Protein AF-A0ABC8USQ3-F1 (afdb_monomer)

pLDDT: mean 74.83, std 13.56, range [36.5, 95.25]

Structure (mmCIF, N/CA/C/O backbone):
data_AF-A0ABC8USQ3-F1
#
_entry.id   AF-A0ABC8USQ3-F1
#
loop_
_atom_site.group_PDB
_atom_site.id
_atom_site.type_symbol
_atom_site.label_atom_id
_atom_site.label_alt_id
_atom_site.label_comp_id
_atom_site.label_asym_id
_atom_site.label_entity_id
_atom_site.label_seq_id
_atom_site.pdbx_PDB_ins_code
_atom_site.Cartn_x
_atom_site.Cartn_y
_atom_site.Cartn_z
_atom_site.occupancy
_atom_site.B_iso_or_equiv
_atom_site.auth_seq_id
_atom_site.auth_comp_id
_atom_site.auth_asym_id
_atom_site.auth_atom_id
_atom_site.pdbx_PDB_model_num
ATOM 1 N N . MET A 1 1 ? -17.408 -17.010 -14.402 1.00 37.25 1 MET A N 1
ATOM 2 C CA . MET A 1 1 ? -16.359 -16.936 -13.357 1.00 37.25 1 MET A CA 1
ATOM 3 C C . MET A 1 1 ? -16.856 -16.012 -12.258 1.00 37.25 1 MET A C 1
ATOM 5 O O . MET A 1 1 ? -17.216 -14.886 -12.565 1.00 37.25 1 MET A O 1
ATOM 9 N N . ALA A 1 2 ? -16.998 -16.518 -11.031 1.00 36.50 2 ALA A N 1
ATOM 10 C CA . ALA A 1 2 ? -17.621 -15.799 -9.919 1.00 36.50 2 ALA A CA 1
ATOM 11 C C . ALA A 1 2 ? -16.866 -14.503 -9.577 1.00 36.50 2 ALA A C 1
ATOM 13 O O . ALA A 1 2 ? -15.639 -14.504 -9.490 1.00 36.50 2 ALA A O 1
ATOM 14 N N . ALA A 1 3 ? -17.597 -13.410 -9.357 1.00 47.47 3 ALA A N 1
ATOM 15 C CA . ALA A 1 3 ? -17.043 -12.182 -8.803 1.00 47.47 3 ALA A CA 1
ATOM 16 C C . ALA A 1 3 ? -16.636 -12.439 -7.340 1.00 47.47 3 ALA A C 1
ATOM 18 O O . ALA A 1 3 ? -17.467 -12.483 -6.434 1.00 47.47 3 ALA A O 1
ATOM 19 N N . VAL A 1 4 ? -15.344 -12.679 -7.118 1.00 49.16 4 VAL A N 1
ATOM 20 C CA . VAL A 1 4 ? -14.766 -12.938 -5.796 1.00 49.16 4 VAL A CA 1
ATOM 21 C C . VAL A 1 4 ? -14.684 -11.612 -5.036 1.00 49.16 4 VAL A C 1
ATOM 23 O O . VAL A 1 4 ? -13.856 -10.763 -5.354 1.00 49.16 4 VAL A O 1
ATOM 26 N N . GLY A 1 5 ? -15.532 -11.429 -4.017 1.00 62.84 5 GLY A N 1
ATOM 27 C CA . GLY A 1 5 ? -15.567 -10.263 -3.115 1.00 62.84 5 GLY A CA 1
ATOM 28 C C . GLY A 1 5 ? -14.323 -10.121 -2.220 1.00 62.84 5 GLY A C 1
ATOM 29 O O . GLY A 1 5 ? -14.411 -10.128 -0.990 1.00 62.84 5 GLY A O 1
ATOM 30 N N . GLY A 1 6 ? -13.147 -10.038 -2.832 1.00 71.25 6 GLY A N 1
ATOM 31 C CA . GLY A 1 6 ? -11.829 -9.941 -2.208 1.00 71.25 6 GLY A CA 1
ATOM 32 C C . GLY A 1 6 ? -10.887 -9.004 -2.958 1.00 71.25 6 GLY A C 1
ATOM 33 O O . GLY A 1 6 ? -10.013 -8.409 -2.340 1.00 71.25 6 GLY A O 1
ATOM 34 N N . THR A 1 7 ? -11.093 -8.812 -4.257 1.00 78.06 7 THR A N 1
ATOM 35 C CA . THR A 1 7 ? -10.186 -8.011 -5.078 1.00 78.06 7 THR A CA 1
ATOM 36 C C . THR A 1 7 ? -10.599 -6.542 -5.092 1.00 78.06 7 THR A C 1
ATOM 38 O O . THR A 1 7 ? -11.769 -6.233 -5.314 1.00 78.06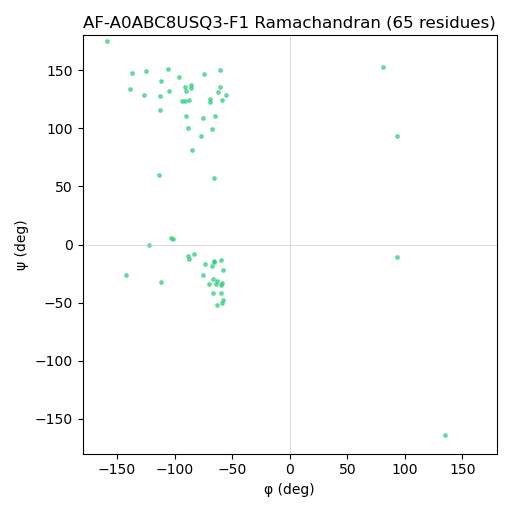 7 THR A O 1
ATOM 41 N N . VAL A 1 8 ? -9.650 -5.633 -4.869 1.00 79.94 8 VAL A N 1
ATOM 42 C CA . VAL A 1 8 ? -9.848 -4.182 -5.013 1.00 79.94 8 VAL A CA 1
ATOM 43 C C . VAL A 1 8 ? -8.807 -3.595 -5.963 1.00 79.94 8 VAL A C 1
ATOM 45 O O . VAL A 1 8 ? -7.687 -4.096 -6.060 1.00 79.94 8 VAL A O 1
ATOM 48 N N . LEU A 1 9 ? -9.185 -2.533 -6.677 1.00 84.62 9 LEU A N 1
ATOM 49 C CA . LEU A 1 9 ? -8.278 -1.778 -7.537 1.00 84.62 9 LEU A CA 1
ATOM 50 C C . LEU A 1 9 ? -7.589 -0.690 -6.710 1.00 84.62 9 LEU A C 1
ATOM 52 O O . LEU A 1 9 ? -8.260 0.147 -6.108 1.00 84.62 9 LEU A O 1
ATOM 56 N N . VAL A 1 10 ? -6.261 -0.683 -6.713 1.00 81.81 10 VAL A N 1
ATOM 57 C CA . VAL A 1 10 ? -5.451 0.382 -6.116 1.00 81.81 10 VAL A CA 1
ATOM 58 C C . VAL A 1 10 ? -4.886 1.249 -7.230 1.00 81.81 10 VAL A C 1
ATOM 60 O O . VAL A 1 10 ? -4.342 0.733 -8.208 1.00 81.81 10 VAL A O 1
ATOM 63 N N . GLU A 1 11 ? -5.014 2.568 -7.074 1.00 87.44 11 GLU A N 1
ATOM 64 C CA . GLU A 1 11 ? -4.418 3.554 -7.972 1.00 87.44 11 GLU A CA 1
ATOM 65 C C . GLU A 1 11 ? -3.314 4.345 -7.257 1.00 87.44 11 GLU A C 1
ATOM 67 O O . GLU A 1 11 ? -3.573 5.108 -6.326 1.00 87.44 11 GLU A O 1
ATOM 72 N N . PHE A 1 12 ? -2.079 4.197 -7.731 1.00 83.88 12 PHE A N 1
ATOM 73 C CA . PHE A 1 12 ? -0.913 4.937 -7.260 1.00 83.88 12 PHE A CA 1
ATOM 74 C C . PHE A 1 12 ? -0.774 6.245 -8.043 1.00 83.88 12 PHE A C 1
ATOM 76 O O . PHE A 1 12 ? -0.263 6.273 -9.165 1.00 83.88 12 PHE A O 1
ATOM 83 N N . LYS A 1 13 ? -1.216 7.355 -7.443 1.00 84.56 13 LYS A N 1
ATOM 84 C CA . LYS A 1 13 ? -1.229 8.680 -8.093 1.00 84.56 13 LYS A CA 1
ATOM 85 C C . LYS A 1 13 ? 0.161 9.243 -8.414 1.00 84.56 13 LYS A C 1
ATOM 87 O O . LYS A 1 13 ? 0.249 10.162 -9.221 1.00 84.56 13 LYS A O 1
ATOM 92 N N . GLN A 1 14 ? 1.226 8.687 -7.833 1.00 84.31 14 GLN A N 1
ATOM 93 C CA . GLN A 1 14 ? 2.608 9.060 -8.155 1.00 84.31 14 GLN A CA 1
ATOM 94 C C . GLN A 1 14 ? 3.040 8.673 -9.581 1.00 84.31 14 GLN A C 1
ATOM 96 O O . GLN A 1 14 ? 4.017 9.217 -10.085 1.00 84.31 14 GLN A O 1
ATOM 101 N N . TYR A 1 15 ? 2.333 7.748 -10.246 1.00 85.69 15 TYR A N 1
ATOM 102 C CA . TYR A 1 15 ? 2.648 7.339 -11.615 1.00 85.69 15 TYR A CA 1
ATOM 103 C C . TYR A 1 15 ? 1.800 8.088 -12.650 1.00 85.69 15 TYR A C 1
ATOM 105 O O . TYR A 1 15 ? 0.607 8.356 -12.455 1.00 85.69 15 TYR A O 1
ATOM 113 N N . THR A 1 16 ? 2.404 8.385 -13.802 1.00 92.06 16 THR A N 1
ATOM 114 C CA . THR A 1 16 ? 1.746 9.080 -14.917 1.00 92.06 16 THR A CA 1
ATOM 115 C C . THR A 1 16 ? 0.532 8.305 -15.450 1.00 92.06 16 THR A C 1
ATOM 117 O O . THR A 1 16 ? 0.493 7.069 -15.370 1.00 92.06 16 THR A O 1
ATOM 120 N N . PRO A 1 17 ? -0.490 9.000 -15.989 1.00 92.62 17 PRO A N 1
ATOM 121 C CA . PRO A 1 17 ? -1.599 8.337 -16.669 1.00 92.62 17 PRO A CA 1
ATOM 122 C C . PRO A 1 17 ? -1.068 7.432 -17.791 1.00 92.62 17 PRO A C 1
ATOM 124 O O . PRO A 1 17 ? -0.257 7.868 -18.600 1.00 92.62 17 PRO A O 1
ATOM 127 N N . GLY A 1 18 ? -1.489 6.165 -17.814 1.00 87.38 18 GLY 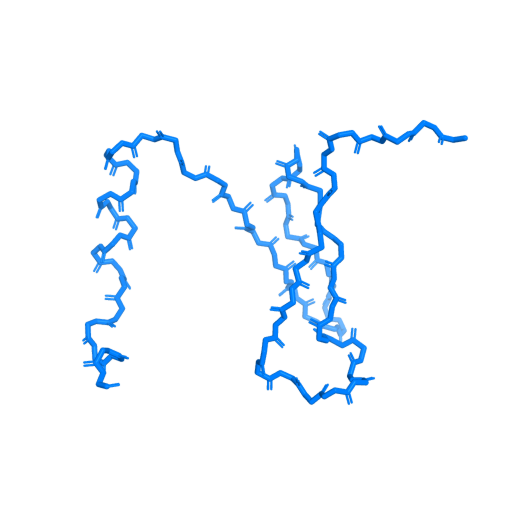A N 1
ATOM 128 C CA . GLY A 1 18 ? -1.020 5.169 -18.788 1.00 87.38 18 GLY A CA 1
ATOM 129 C C . GLY A 1 18 ? 0.169 4.315 -18.334 1.00 87.38 18 GLY A C 1
ATOM 130 O O . GLY A 1 18 ? 0.452 3.300 -18.965 1.00 87.38 18 GLY A O 1
ATOM 131 N N . SER A 1 19 ? 0.830 4.647 -17.218 1.00 87.38 19 SER A N 1
ATOM 132 C CA . SER A 1 19 ? 1.843 3.757 -16.640 1.00 87.38 19 SER A CA 1
ATOM 133 C C . SER A 1 19 ? 1.219 2.423 -16.224 1.00 87.38 19 SER A C 1
ATOM 135 O O . SER A 1 19 ? 0.236 2.398 -15.477 1.00 87.38 19 SER A O 1
ATOM 137 N N . ARG A 1 20 ? 1.846 1.309 -16.626 1.00 83.31 20 ARG A N 1
ATOM 138 C CA . ARG A 1 20 ? 1.462 -0.046 -16.184 1.00 83.31 20 ARG A CA 1
ATOM 139 C C . ARG A 1 20 ? 1.499 -0.215 -14.661 1.00 83.31 20 ARG A C 1
ATOM 141 O O . ARG A 1 20 ? 0.825 -1.083 -14.130 1.00 83.31 20 ARG A O 1
ATOM 148 N N . TRP A 1 21 ? 2.260 0.633 -13.968 1.00 81.12 21 TRP A N 1
ATOM 149 C CA . TRP A 1 21 ? 2.427 0.616 -12.513 1.00 81.12 21 TRP A CA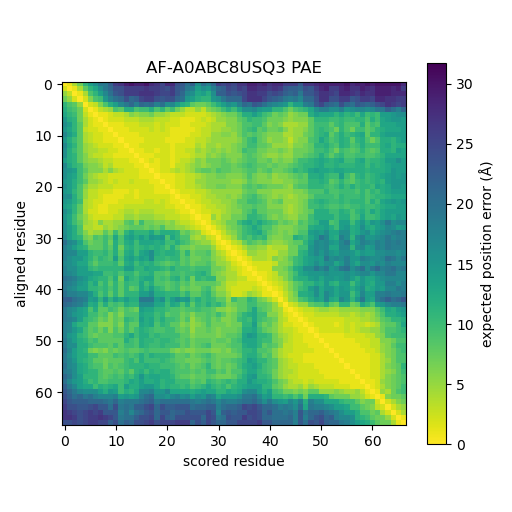 1
ATOM 150 C C . TRP A 1 21 ? 1.382 1.450 -11.767 1.00 81.12 21 TRP A C 1
ATOM 152 O O . TRP A 1 21 ? 1.286 1.381 -10.546 1.00 81.12 21 TRP A O 1
ATOM 162 N N . ARG A 1 22 ? 0.582 2.255 -12.481 1.00 86.50 22 ARG A N 1
ATOM 163 C CA . ARG A 1 22 ? -0.394 3.160 -11.861 1.00 86.50 22 ARG A CA 1
ATOM 164 C C . ARG A 1 22 ? -1.567 2.421 -11.233 1.00 86.50 22 ARG A C 1
ATOM 166 O O . ARG A 1 22 ? -2.105 2.894 -10.238 1.00 86.50 22 ARG A O 1
ATOM 173 N N . ARG A 1 23 ? -1.994 1.304 -11.820 1.00 87.62 23 ARG A N 1
ATOM 174 C CA . ARG A 1 23 ? -3.170 0.547 -11.384 1.00 87.62 23 ARG A CA 1
ATOM 175 C C . ARG A 1 23 ? -2.789 -0.901 -11.151 1.00 87.62 23 ARG A C 1
ATOM 177 O O . ARG A 1 23 ? -2.233 -1.532 -12.041 1.00 87.62 23 ARG A O 1
ATOM 184 N N . THR A 1 24 ? -3.134 -1.425 -9.983 1.00 81.75 24 THR A N 1
ATOM 185 C CA . THR A 1 24 ? -2.950 -2.843 -9.667 1.00 81.75 24 THR A CA 1
ATOM 186 C C . THR A 1 24 ? -4.174 -3.400 -8.956 1.00 81.75 24 THR A C 1
ATOM 188 O O . THR A 1 24 ? -4.869 -2.683 -8.231 1.00 81.75 24 THR A O 1
ATOM 191 N N . MET A 1 25 ? -4.461 -4.677 -9.187 1.00 81.06 25 MET A N 1
ATOM 192 C CA . MET A 1 25 ? -5.493 -5.406 -8.461 1.00 81.06 25 MET A CA 1
ATOM 193 C C . MET A 1 25 ? -4.845 -6.118 -7.282 1.00 81.06 25 MET A C 1
ATOM 195 O O . MET A 1 25 ? -3.932 -6.916 -7.473 1.00 81.06 25 MET A O 1
ATOM 199 N N . ILE A 1 26 ? -5.336 -5.856 -6.076 1.00 76.94 26 ILE A N 1
ATOM 200 C CA . ILE A 1 26 ? -4.888 -6.546 -4.865 1.00 76.94 26 ILE A CA 1
ATOM 201 C C . ILE A 1 26 ? -6.009 -7.432 -4.335 1.00 76.94 26 ILE A C 1
ATOM 203 O O . ILE A 1 26 ? -7.177 -7.036 -4.336 1.00 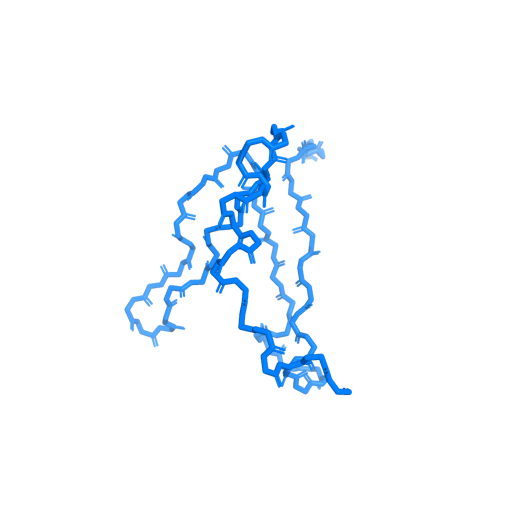76.94 26 ILE A O 1
ATOM 207 N N . ASN A 1 27 ? -5.665 -8.625 -3.857 1.00 75.12 27 ASN A N 1
ATOM 208 C CA . ASN A 1 27 ? -6.601 -9.470 -3.129 1.00 75.12 27 ASN A CA 1
ATOM 209 C C . ASN A 1 27 ? -6.506 -9.150 -1.636 1.00 75.12 27 ASN A C 1
ATOM 211 O O . ASN A 1 27 ? -5.537 -9.508 -0.991 1.00 75.12 27 ASN A O 1
ATOM 215 N N . ARG A 1 28 ? -7.533 -8.528 -1.055 1.00 71.00 28 ARG A N 1
ATOM 216 C CA . ARG A 1 28 ? -7.562 -8.153 0.372 1.00 71.00 28 ARG A CA 1
ATOM 217 C C . ARG A 1 28 ? -7.572 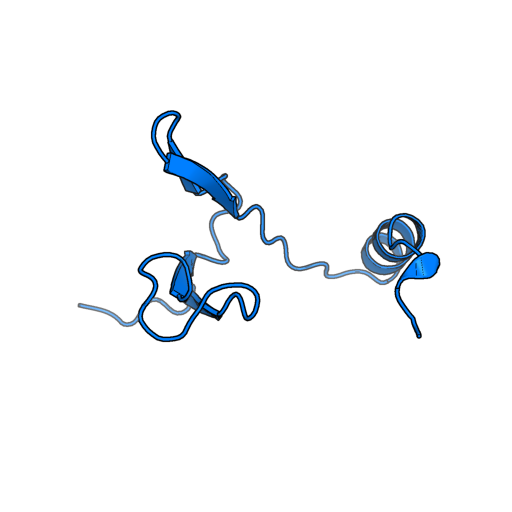-9.340 1.340 1.00 71.00 28 ARG A C 1
ATOM 219 O O . ARG A 1 28 ? -7.457 -9.130 2.544 1.00 71.00 28 ARG A O 1
ATOM 226 N N . LYS A 1 29 ? -7.839 -10.549 0.837 1.00 72.00 29 LYS A N 1
ATOM 227 C CA . LYS A 1 29 ? -7.822 -11.789 1.625 1.00 72.00 29 LYS A CA 1
ATOM 228 C C . LYS A 1 29 ? -6.432 -12.415 1.682 1.00 72.00 29 LYS A C 1
ATOM 230 O O . LYS A 1 29 ? -6.238 -13.331 2.470 1.00 72.00 29 LYS A O 1
ATOM 235 N N . ASP A 1 30 ? -5.516 -11.943 0.843 1.00 67.75 30 ASP A N 1
ATOM 236 C CA . ASP A 1 30 ? -4.133 -12.379 0.827 1.00 67.75 30 ASP A CA 1
ATOM 237 C C . ASP A 1 30 ? -3.252 -11.216 1.289 1.00 67.75 30 ASP A C 1
ATOM 239 O O . ASP A 1 30 ? -3.394 -10.082 0.832 1.00 67.75 30 ASP A O 1
ATOM 243 N N . HIS A 1 31 ? -2.404 -11.474 2.275 1.00 61.00 31 HIS A N 1
ATOM 244 C CA . HIS A 1 31 ? -1.544 -10.458 2.882 1.00 61.00 31 HIS A CA 1
ATOM 245 C C . HIS A 1 31 ? -0.106 -10.532 2.367 1.00 61.00 31 HIS A C 1
ATOM 247 O O . HIS A 1 31 ? 0.753 -9.816 2.878 1.00 61.00 31 HIS A O 1
ATOM 253 N N . GLN A 1 32 ? 0.159 -11.405 1.394 1.00 67.44 32 GLN A N 1
ATOM 254 C CA . GLN A 1 32 ? 1.487 -11.581 0.830 1.00 67.44 32 GLN A CA 1
ATOM 255 C C . GLN A 1 32 ? 1.878 -10.421 -0.085 1.00 67.44 32 GLN A C 1
ATOM 257 O O . GLN A 1 32 ? 1.042 -9.841 -0.780 1.00 67.44 32 GLN A O 1
ATOM 262 N N . GLU A 1 33 ? 3.177 -10.121 -0.085 1.00 68.50 33 GLU A N 1
ATOM 263 C CA . GLU A 1 33 ? 3.783 -9.208 -1.045 1.00 68.50 33 GLU A CA 1
ATOM 264 C C . GLU A 1 33 ? 3.557 -9.723 -2.469 1.00 68.50 33 GLU A C 1
ATOM 266 O O . GLU A 1 33 ? 3.908 -10.856 -2.798 1.00 68.50 33 GLU A O 1
ATOM 271 N N . ALA A 1 34 ? 2.965 -8.893 -3.328 1.00 68.94 34 ALA A N 1
ATOM 272 C CA . ALA A 1 34 ? 2.822 -9.210 -4.741 1.00 68.94 34 ALA A CA 1
ATOM 273 C C . ALA A 1 34 ? 4.027 -8.664 -5.515 1.00 68.94 34 ALA A C 1
ATOM 275 O O . ALA A 1 34 ? 4.432 -7.528 -5.318 1.00 68.94 34 ALA A O 1
ATOM 276 N N . GLY A 1 35 ? 4.603 -9.435 -6.431 1.00 70.62 35 GLY A N 1
ATOM 277 C CA . GLY A 1 35 ? 5.715 -8.964 -7.261 1.00 70.62 35 GLY A CA 1
ATOM 278 C C . GLY A 1 35 ? 6.831 -9.989 -7.367 1.00 70.62 35 GLY A C 1
ATOM 279 O O . GLY A 1 35 ? 6.620 -11.175 -7.124 1.00 70.62 35 GLY A O 1
ATOM 280 N N . ASN A 1 36 ? 8.000 -9.539 -7.809 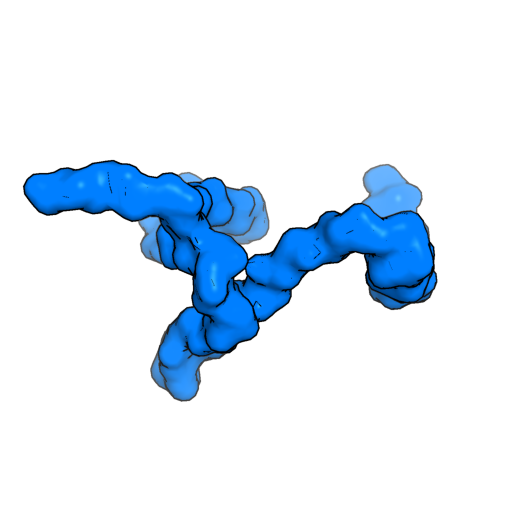1.00 72.12 36 ASN A N 1
ATOM 281 C CA . ASN A 1 36 ? 9.193 -10.372 -7.936 1.00 72.12 36 ASN A CA 1
ATOM 282 C C . ASN A 1 36 ? 10.457 -9.508 -7.960 1.00 72.12 36 ASN A C 1
ATOM 284 O O . ASN A 1 36 ? 10.394 -8.281 -8.025 1.00 72.12 36 ASN 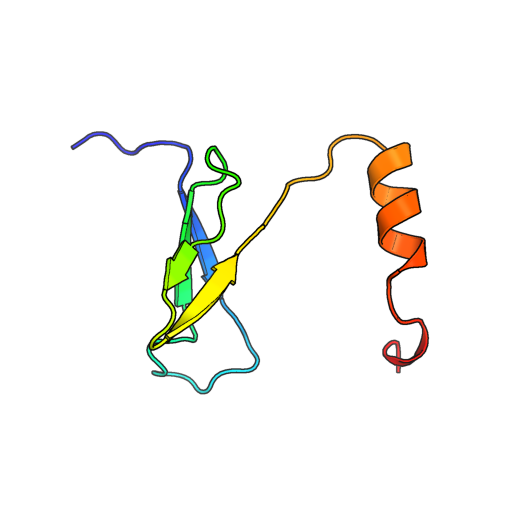A O 1
ATOM 288 N N . GLU A 1 37 ? 11.612 -10.164 -7.973 1.00 74.56 37 GLU A N 1
ATOM 289 C CA . GLU A 1 37 ? 12.921 -9.509 -7.964 1.00 74.56 37 GLU A CA 1
ATOM 290 C C . GLU A 1 37 ? 13.157 -8.573 -9.161 1.00 74.56 37 GLU A C 1
ATOM 292 O O . GLU A 1 37 ? 13.779 -7.526 -9.004 1.00 74.56 37 GLU A O 1
ATOM 297 N N . ALA A 1 38 ? 12.637 -8.901 -10.348 1.00 73.50 38 ALA A N 1
ATOM 298 C CA . ALA A 1 38 ? 12.872 -8.117 -11.563 1.00 73.50 38 ALA A CA 1
ATOM 299 C C . ALA A 1 38 ? 12.064 -6.809 -11.609 1.00 73.50 38 ALA A C 1
ATOM 301 O O . ALA A 1 38 ? 12.455 -5.854 -12.282 1.00 73.50 38 ALA A O 1
ATOM 302 N N . TYR A 1 39 ? 10.922 -6.769 -10.922 1.00 66.25 39 TYR A N 1
ATOM 303 C CA . TYR A 1 39 ? 9.955 -5.673 -11.012 1.00 66.25 39 TYR A CA 1
ATOM 304 C C . TYR A 1 39 ? 9.650 -4.996 -9.672 1.00 66.25 39 TYR A C 1
ATOM 306 O O . TYR A 1 39 ? 8.880 -4.035 -9.631 1.00 66.25 39 TYR A O 1
ATOM 314 N N . GLY A 1 40 ? 10.282 -5.470 -8.600 1.00 64.00 40 GLY A N 1
ATOM 315 C CA . GLY A 1 40 ? 10.021 -5.050 -7.235 1.00 64.00 40 GLY A CA 1
ATOM 316 C C . GLY A 1 40 ? 8.805 -5.752 -6.637 1.00 64.00 40 GLY A C 1
ATOM 317 O O . GLY A 1 40 ? 7.871 -6.165 -7.331 1.00 64.00 40 GLY A O 1
ATOM 318 N N . TYR A 1 41 ? 8.829 -5.871 -5.315 1.00 65.69 41 TYR A N 1
ATOM 319 C CA . TYR A 1 41 ? 7.686 -6.294 -4.520 1.00 65.69 41 TYR A CA 1
ATOM 320 C C . TYR A 1 41 ? 6.823 -5.072 -4.196 1.00 65.69 41 TYR A C 1
ATOM 322 O O . TYR A 1 41 ? 7.321 -4.005 -3.835 1.00 65.69 41 TYR A O 1
ATOM 330 N N . TYR A 1 42 ? 5.517 -5.214 -4.355 1.00 64.44 42 TYR A N 1
ATOM 331 C CA . TYR A 1 42 ? 4.517 -4.206 -4.068 1.00 64.44 42 TYR A CA 1
ATOM 332 C C . TYR A 1 42 ? 3.311 -4.845 -3.383 1.00 64.44 42 TYR A C 1
ATOM 334 O O . TYR A 1 42 ? 2.745 -5.840 -3.819 1.00 64.44 42 TYR A O 1
ATOM 342 N N . GLY A 1 43 ? 2.850 -4.201 -2.317 1.00 63.53 43 GLY A N 1
ATOM 343 C CA . GLY A 1 43 ? 1.594 -4.562 -1.675 1.00 63.53 43 GLY A CA 1
ATOM 344 C C . GLY A 1 43 ? 1.753 -5.544 -0.525 1.00 63.53 43 GLY A C 1
ATOM 345 O O . GLY A 1 43 ? 1.629 -6.740 -0.699 1.00 63.53 43 GLY A O 1
ATOM 346 N N . GLY A 1 44 ? 1.864 -4.992 0.676 1.00 64.31 44 GLY A N 1
ATOM 347 C CA . GLY A 1 44 ? 1.355 -5.589 1.908 1.00 64.31 44 GLY A CA 1
ATOM 348 C C . GLY A 1 44 ? 0.225 -4.705 2.432 1.00 64.31 44 GLY A C 1
ATOM 349 O O . GLY A 1 44 ? 0.348 -4.093 3.491 1.00 64.31 44 GLY A O 1
ATOM 350 N N . ILE A 1 45 ? -0.848 -4.518 1.648 1.00 67.44 45 ILE A N 1
ATOM 351 C CA . ILE A 1 45 ? -1.964 -3.655 2.067 1.00 67.44 45 ILE A CA 1
ATOM 352 C C . ILE A 1 45 ? -2.805 -4.427 3.082 1.00 67.44 45 ILE A C 1
ATOM 354 O O . ILE A 1 45 ? -3.706 -5.196 2.745 1.00 67.44 45 ILE A O 1
ATOM 358 N N . ARG A 1 46 ? -2.487 -4.214 4.359 1.00 73.31 46 ARG A N 1
ATOM 359 C CA . ARG A 1 46 ? -3.243 -4.74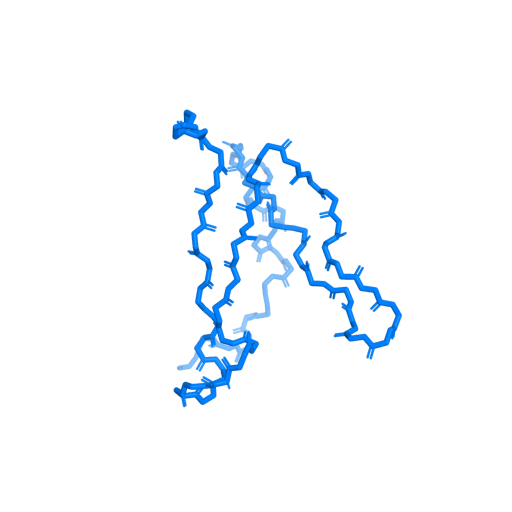5 5.489 1.00 73.31 46 ARG A CA 1
ATOM 360 C C . ARG A 1 46 ? -4.310 -3.744 5.911 1.00 73.31 46 ARG A C 1
ATOM 362 O O . ARG A 1 46 ? -4.012 -2.607 6.268 1.00 73.31 46 ARG A O 1
ATOM 369 N N . LYS A 1 47 ? -5.568 -4.187 5.924 1.00 72.75 47 LYS A N 1
ATOM 370 C CA . LYS A 1 47 ? -6.637 -3.443 6.596 1.00 72.75 47 LYS A CA 1
ATOM 371 C C . LYS A 1 47 ? -6.407 -3.523 8.108 1.00 72.75 47 LYS A C 1
ATOM 373 O O . LYS A 1 47 ? -6.290 -4.620 8.645 1.00 72.75 47 LYS A O 1
ATOM 378 N N . LEU A 1 48 ? -6.336 -2.372 8.768 1.00 82.50 48 LEU A N 1
ATOM 379 C CA . LEU A 1 48 ? -6.295 -2.271 10.228 1.00 82.50 48 LEU A CA 1
ATOM 380 C C . LEU A 1 48 ? -7.733 -2.270 10.753 1.00 82.50 48 LEU A C 1
ATOM 382 O O . LEU A 1 48 ? -8.597 -1.624 10.154 1.00 82.50 48 LEU A O 1
ATOM 386 N N . TYR A 1 49 ? -7.999 -3.007 11.828 1.00 81.06 49 TYR A N 1
ATOM 387 C CA . TYR A 1 49 ? -9.361 -3.190 12.342 1.00 81.06 49 TYR A CA 1
ATOM 388 C C . TYR A 1 49 ? -9.573 -2.508 13.686 1.00 81.06 49 TYR A C 1
ATOM 390 O O . TYR A 1 49 ? -10.679 -2.053 13.969 1.00 81.06 49 TYR A O 1
ATOM 398 N N . THR A 1 50 ? -8.529 -2.435 14.506 1.00 90.25 50 THR A N 1
ATOM 399 C CA . THR A 1 50 ? -8.631 -1.933 15.878 1.00 90.25 50 THR A CA 1
ATOM 400 C C . THR A 1 50 ? -8.043 -0.534 16.019 1.00 90.25 50 THR A C 1
ATOM 402 O O . THR A 1 50 ? -7.090 -0.167 15.329 1.00 90.25 50 THR A O 1
ATOM 405 N N . GLU A 1 51 ? -8.570 0.246 16.962 1.00 93.62 51 GLU A N 1
ATOM 406 C CA . GLU A 1 51 ? -8.017 1.565 17.295 1.00 93.62 51 GLU A CA 1
ATOM 407 C C . GLU A 1 51 ? -6.555 1.485 17.750 1.00 93.62 51 GLU A C 1
ATOM 409 O O . GLU A 1 51 ? -5.763 2.378 17.446 1.00 93.62 51 GLU A O 1
ATOM 414 N N . VAL A 1 52 ? -6.184 0.390 18.422 1.00 95.25 52 VAL A N 1
ATOM 415 C CA . VAL A 1 52 ? -4.809 0.112 18.850 1.00 95.25 52 VAL A CA 1
ATOM 416 C C . VAL A 1 52 ? -3.888 -0.035 17.639 1.00 95.25 52 VAL A C 1
ATOM 418 O O . VAL A 1 52 ? -2.885 0.672 17.550 1.00 95.25 52 VAL A O 1
ATOM 421 N N . GLU A 1 53 ? -4.246 -0.887 16.671 1.00 90.12 53 GLU A N 1
ATOM 422 C CA . GLU A 1 53 ? -3.481 -1.037 15.427 1.00 90.12 53 GLU A CA 1
ATOM 423 C C . GLU A 1 53 ? -3.362 0.301 14.687 1.00 90.12 53 GLU A C 1
ATOM 425 O O . GLU A 1 53 ? -2.267 0.698 14.294 1.00 90.12 53 GLU A O 1
ATOM 430 N N . ILE A 1 54 ? -4.472 1.026 14.526 1.00 89.88 54 ILE A N 1
ATOM 431 C CA . ILE A 1 54 ? -4.487 2.321 13.832 1.00 89.88 54 ILE A CA 1
ATOM 432 C C . ILE A 1 54 ? -3.565 3.330 14.529 1.00 89.88 54 ILE A C 1
ATOM 434 O O . ILE A 1 54 ? -2.842 4.065 13.856 1.00 89.88 54 ILE A O 1
ATOM 438 N N . SER A 1 55 ? -3.570 3.372 15.862 1.00 91.62 55 SER A N 1
ATOM 439 C CA . SER A 1 55 ? -2.753 4.313 16.636 1.00 91.62 55 SER A CA 1
ATOM 440 C C . SER A 1 55 ? -1.262 4.025 16.500 1.00 91.62 55 SER A C 1
ATOM 442 O O . SER A 1 55 ? -0.488 4.958 16.299 1.00 91.62 55 SER A O 1
ATOM 444 N N . ILE A 1 56 ? -0.868 2.749 16.525 1.00 89.88 56 ILE A N 1
ATOM 445 C CA . ILE A 1 56 ? 0.519 2.328 16.287 1.00 89.88 56 ILE A CA 1
ATOM 446 C C . ILE A 1 56 ? 0.975 2.789 14.899 1.00 89.88 56 ILE A C 1
ATOM 448 O O . ILE A 1 56 ? 1.997 3.455 14.770 1.00 89.88 56 ILE A O 1
ATOM 452 N N . TRP A 1 57 ? 0.189 2.515 13.855 1.00 86.06 57 TRP A N 1
ATOM 453 C CA . TRP A 1 57 ? 0.545 2.909 12.488 1.00 86.06 57 TRP A CA 1
ATOM 454 C C . TRP A 1 57 ? 0.617 4.429 12.291 1.00 86.06 57 TRP A C 1
ATOM 456 O O . TRP A 1 57 ? 1.481 4.907 11.557 1.00 86.06 57 TRP A O 1
ATOM 466 N N . LYS A 1 58 ? -0.231 5.207 12.976 1.00 85.75 58 LYS A N 1
ATOM 467 C CA . LYS A 1 58 ? -0.168 6.678 12.956 1.00 85.75 58 LYS A CA 1
ATOM 468 C C . LYS A 1 58 ? 1.133 7.235 13.540 1.00 85.75 58 LYS A C 1
ATOM 470 O O . LYS A 1 58 ? 1.577 8.276 13.073 1.00 85.75 58 LYS A O 1
ATOM 475 N N . GLN A 1 59 ? 1.757 6.565 14.512 1.00 87.44 59 GLN A N 1
ATOM 476 C CA . GLN A 1 59 ? 3.038 7.012 15.084 1.00 87.44 59 GLN A CA 1
ATOM 477 C C . GLN A 1 59 ? 4.193 6.927 14.080 1.00 87.44 59 GLN A C 1
ATOM 479 O O . GLN A 1 59 ? 5.116 7.734 14.134 1.00 87.44 59 GLN A O 1
ATOM 484 N N . PHE A 1 60 ? 4.129 5.980 13.141 1.00 82.19 60 PHE A N 1
ATOM 485 C CA . PHE A 1 60 ? 5.112 5.843 12.063 1.00 82.19 60 PHE A CA 1
ATOM 486 C C . PHE A 1 60 ? 4.834 6.766 10.875 1.00 82.19 60 PHE A C 1
ATOM 488 O O . PHE A 1 60 ? 5.653 6.850 9.958 1.00 82.19 60 PHE A O 1
ATOM 495 N N . TRP A 1 61 ? 3.687 7.454 10.861 1.00 77.31 61 TRP A N 1
ATOM 496 C CA . TRP A 1 61 ? 3.371 8.390 9.796 1.00 77.31 61 TRP A CA 1
ATOM 497 C C . TRP A 1 61 ? 4.297 9.606 9.900 1.00 77.31 61 TRP A C 1
ATOM 499 O O . TRP A 1 61 ? 4.314 10.274 10.938 1.00 77.31 61 TRP A O 1
ATOM 509 N N . PRO A 1 62 ?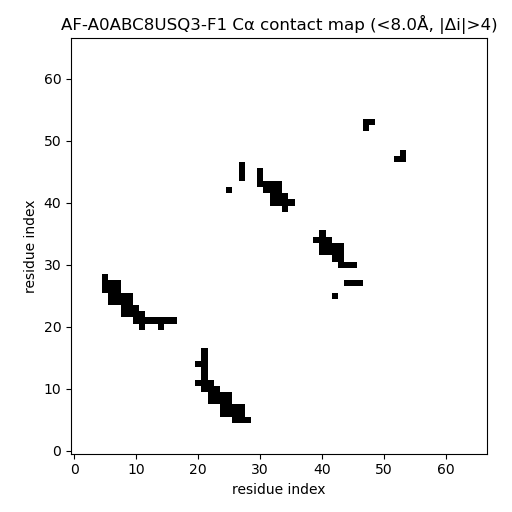 5.069 9.941 8.852 1.00 75.19 62 PRO A N 1
ATOM 510 C CA . PRO A 1 62 ? 5.943 11.098 8.910 1.00 75.19 62 PRO A CA 1
ATOM 511 C C . PRO A 1 62 ? 5.094 12.368 9.038 1.00 75.19 62 PRO A C 1
ATOM 513 O O . PRO A 1 62 ? 4.434 12.791 8.089 1.00 75.19 62 PRO A O 1
ATOM 516 N N . MET A 1 63 ? 5.146 13.014 10.209 1.00 66.19 63 MET A N 1
ATOM 517 C CA . MET A 1 63 ? 4.459 14.292 10.471 1.00 66.19 63 MET A CA 1
ATOM 518 C C . MET A 1 63 ? 4.915 15.428 9.534 1.00 66.19 63 MET A C 1
ATOM 520 O O . MET A 1 63 ? 4.257 16.456 9.435 1.00 66.19 63 MET A O 1
ATOM 524 N N . GLN A 1 64 ? 6.017 15.222 8.811 1.00 59.09 64 GLN A N 1
ATOM 525 C CA . GLN A 1 64 ? 6.673 16.203 7.947 1.00 59.09 64 GLN A CA 1
ATOM 526 C C . GLN A 1 64 ? 5.913 16.489 6.631 1.00 59.09 64 GLN A C 1
ATOM 528 O O . GLN A 1 64 ? 6.216 17.476 5.967 1.00 59.09 64 GLN A O 1
ATOM 533 N N . PHE A 1 65 ? 4.964 15.630 6.225 1.00 56.38 65 PHE A N 1
ATOM 534 C CA . PHE A 1 65 ? 4.265 15.728 4.929 1.00 56.38 65 PHE A CA 1
ATOM 535 C C . PHE A 1 65 ? 2.834 16.293 5.011 1.00 56.38 65 PHE A C 1
ATOM 537 O O . PHE A 1 65 ? 2.148 16.344 3.994 1.00 56.38 65 PHE A O 1
ATOM 544 N N . LEU A 1 66 ? 2.383 16.752 6.185 1.00 53.06 66 LEU A N 1
ATOM 545 C CA . LEU A 1 66 ? 1.222 17.645 6.284 1.00 53.06 66 LEU A CA 1
ATOM 546 C C . LEU A 1 66 ? 1.693 19.097 6.084 1.00 53.06 66 LEU A C 1
ATOM 548 O O . LEU A 1 66 ? 1.926 19.826 7.046 1.00 53.06 66 LEU A O 1
ATOM 552 N N . LYS A 1 67 ? 1.865 19.501 4.826 1.00 44.16 67 LYS A N 1
ATOM 553 C CA . LYS A 1 67 ? 1.887 20.908 4.410 1.00 44.16 67 LYS A CA 1
ATOM 554 C C . LYS A 1 67 ? 0.869 21.114 3.304 1.00 44.16 67 LYS A C 1
ATOM 556 O O . LYS A 1 67 ? 0.788 20.224 2.430 1.00 44.16 67 LYS A O 1
#

Secondary structure (DSSP, 8-state):
----TTEEEEE-TTSPTT-TTSEEEEETT--SPEEETTTEEE---PPP-SHHHHHHHHHTS-GGG--

Organism: NCBI:txid185542

Mean predicted aligned error: 10.15 Å

Nearest PDB structures (foldseek):
  6yj4-assembly1_R  TM=3.921E-01  e=5.705E+00  Yarrowia lipolytica

Foldseek 3Di:
DDPPPFKDKDADPVDDPPDPPGIDIDGQVDQDFDDDDVGDTDDSDHDDDDPVSVVVVVVVPPPVPPD

Solvent-accessible surface area (backbone atoms only — not comparable to full-atom values): 4521 Å² total; per-residue (Å²): 133,82,88,65,98,40,65,46,81,47,73,45,83,92,43,60,94,88,42,81,80,19,55,48,79,43,50,69,83,49,69,63,69,42,70,43,90,92,78,44,72,51,54,67,72,71,87,72,87,46,72,67,57,47,52,57,56,56,72,72,49,71,76,85,73,79,120

Sequence (67 aa):
MAAVGGTVLVEFKQYTPGSRWRRTMINRKDHQEAGNEAYGYYGGIRKLYTEVEISIWKQFWPMQFLK

Radius of gyration: 14.9 Å; Cα contacts (8 Å, |Δi|>4): 55; chains: 1; bounding box: 30×38×38 Å